Protein AF-A0A3C0GGG8-F1 (afdb_monomer_lite)

Structure (mmCIF, N/CA/C/O backbone):
data_AF-A0A3C0GGG8-F1
#
_entry.id   AF-A0A3C0GGG8-F1
#
loop_
_atom_site.group_PDB
_atom_site.id
_atom_site.type_symbol
_atom_site.label_atom_id
_atom_site.label_alt_id
_atom_site.label_comp_id
_atom_site.label_asym_id
_atom_site.label_entity_id
_atom_site.label_seq_id
_atom_site.pdbx_PDB_ins_code
_atom_site.Cartn_x
_atom_site.Cartn_y
_atom_site.Cartn_z
_atom_site.occupancy
_atom_site.B_iso_or_equiv
_atom_site.auth_seq_id
_atom_site.auth_comp_id
_atom_site.auth_asym_id
_atom_site.auth_atom_id
_atom_site.pdbx_PDB_model_num
ATOM 1 N N . MET A 1 1 ? 4.022 -6.766 25.692 1.00 46.66 1 MET A N 1
ATOM 2 C CA . MET A 1 1 ? 4.851 -6.344 24.546 1.00 46.66 1 MET A CA 1
ATOM 3 C C . MET A 1 1 ? 4.239 -6.991 23.323 1.00 46.66 1 MET A C 1
ATOM 5 O O . MET A 1 1 ? 4.056 -8.192 23.379 1.00 46.66 1 MET A O 1
ATOM 9 N N . GLY A 1 2 ? 3.816 -6.228 22.315 1.00 64.88 2 GLY A N 1
ATOM 10 C CA . GLY A 1 2 ? 3.336 -6.818 21.064 1.00 64.88 2 GLY A CA 1
ATOM 11 C C . GLY A 1 2 ? 4.527 -7.059 20.149 1.00 64.88 2 GLY A C 1
ATOM 12 O O . GLY A 1 2 ? 5.113 -6.093 19.668 1.00 64.88 2 GLY A O 1
ATOM 13 N N . GLU A 1 3 ? 4.935 -8.311 19.977 1.00 77.31 3 GLU A N 1
ATOM 14 C CA . GLU A 1 3 ? 5.948 -8.678 18.994 1.00 77.31 3 GLU A CA 1
ATOM 15 C C . GLU A 1 3 ? 5.428 -8.506 17.560 1.00 77.31 3 GLU A C 1
ATOM 17 O O . GLU A 1 3 ? 4.368 -9.008 17.189 1.00 77.31 3 GLU A O 1
ATOM 22 N N . S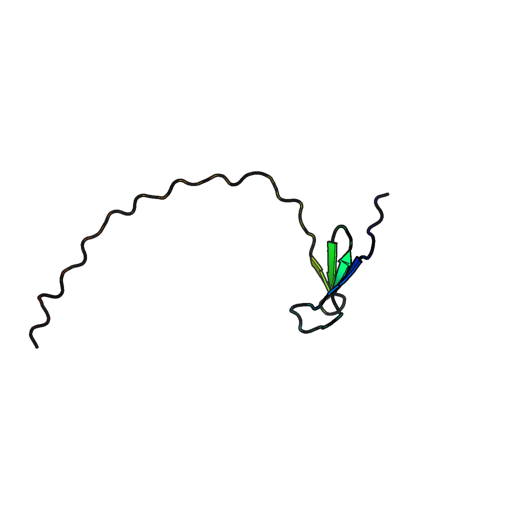ER A 1 4 ? 6.198 -7.799 16.737 1.00 84.00 4 SER A N 1
ATOM 23 C CA . SER A 1 4 ? 5.975 -7.697 15.300 1.00 84.00 4 SER A CA 1
ATOM 24 C C . SER A 1 4 ? 6.609 -8.903 14.612 1.00 84.00 4 SER A C 1
ATOM 26 O O . SER A 1 4 ? 7.823 -9.112 14.667 1.00 84.00 4 SER A O 1
ATOM 28 N N . LYS A 1 5 ? 5.791 -9.755 13.983 1.00 88.69 5 LYS A N 1
ATOM 29 C CA . LYS A 1 5 ? 6.286 -10.980 13.344 1.00 88.69 5 LYS A CA 1
ATOM 30 C C . LYS A 1 5 ? 6.575 -10.724 11.874 1.00 88.69 5 LYS A C 1
ATOM 32 O O . LYS A 1 5 ? 5.714 -10.245 11.141 1.00 88.69 5 LYS A O 1
ATOM 37 N N . PHE A 1 6 ? 7.775 -11.093 11.438 1.00 91.44 6 PHE A N 1
ATOM 38 C CA . PHE A 1 6 ? 8.126 -11.096 10.023 1.00 91.44 6 PHE A CA 1
ATOM 39 C C . PHE A 1 6 ? 7.295 -12.142 9.268 1.00 91.44 6 PHE A C 1
ATOM 41 O O . PHE A 1 6 ? 7.201 -13.297 9.692 1.00 91.44 6 PHE A O 1
ATOM 48 N N . ILE A 1 7 ? 6.692 -11.730 8.154 1.00 91.56 7 ILE A N 1
ATOM 49 C CA . ILE A 1 7 ? 5.828 -12.570 7.323 1.00 91.56 7 ILE A CA 1
ATOM 50 C C . ILE A 1 7 ? 6.567 -13.000 6.056 1.00 91.56 7 ILE A C 1
ATOM 52 O O . ILE A 1 7 ? 6.616 -14.194 5.763 1.00 91.56 7 ILE A O 1
ATOM 56 N N . ARG A 1 8 ? 7.077 -12.041 5.270 1.00 92.06 8 ARG A N 1
ATOM 57 C CA . ARG A 1 8 ? 7.720 -12.290 3.967 1.00 92.06 8 ARG A CA 1
ATOM 58 C C . ARG A 1 8 ? 8.457 -11.059 3.433 1.00 92.06 8 ARG A C 1
ATOM 60 O O . ARG A 1 8 ? 8.215 -9.945 3.897 1.00 92.06 8 ARG A O 1
ATOM 67 N N . HIS A 1 9 ? 9.304 -11.273 2.426 1.00 92.31 9 HIS A N 1
ATOM 68 C CA . HIS A 1 9 ? 9.830 -10.204 1.578 1.00 92.31 9 HIS A CA 1
ATOM 69 C C . HIS A 1 9 ? 8.904 -9.952 0.384 1.00 92.31 9 HIS A C 1
ATOM 71 O O . HIS A 1 9 ? 8.231 -10.866 -0.094 1.00 92.31 9 HIS A O 1
ATOM 77 N N . GLU A 1 10 ? 8.866 -8.708 -0.078 1.00 89.69 10 GLU A N 1
ATOM 78 C CA . GLU A 1 10 ? 8.120 -8.266 -1.249 1.00 89.69 10 GLU A CA 1
ATOM 79 C C . GLU A 1 10 ? 8.966 -7.283 -2.075 1.00 89.69 10 GLU A C 1
ATOM 81 O O . GLU A 1 10 ? 9.853 -6.614 -1.531 1.00 89.69 10 GLU A O 1
ATOM 86 N N . PRO A 1 11 ? 8.674 -7.137 -3.375 1.00 91.00 11 PRO A N 1
ATOM 87 C CA . PRO A 1 11 ? 9.285 -6.096 -4.185 1.00 91.00 11 PRO A CA 1
ATOM 88 C C . PRO A 1 11 ? 8.822 -4.704 -3.744 1.00 91.00 11 PRO A C 1
ATOM 90 O O . PRO A 1 11 ? 7.684 -4.495 -3.310 1.00 91.00 11 PRO A O 1
ATOM 93 N N . CYS A 1 12 ? 9.723 -3.733 -3.861 1.00 86.81 12 CYS A N 1
ATOM 94 C CA . CYS A 1 12 ? 9.480 -2.333 -3.545 1.00 86.81 12 CYS A CA 1
ATOM 95 C C . CYS A 1 12 ? 9.545 -1.466 -4.805 1.00 86.81 12 CYS A C 1
ATOM 97 O O . CYS A 1 12 ? 10.372 -1.690 -5.687 1.00 86.81 12 CYS A O 1
ATOM 99 N N . GLU A 1 13 ? 8.734 -0.410 -4.843 1.00 83.50 13 GLU A N 1
ATOM 100 C CA . GLU A 1 13 ? 8.681 0.550 -5.956 1.00 83.50 13 GLU A CA 1
ATOM 101 C C . GLU A 1 13 ? 9.981 1.349 -6.145 1.00 83.50 13 GLU A C 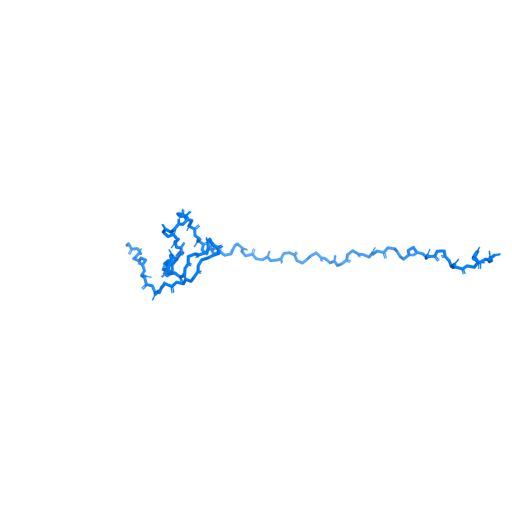1
ATOM 103 O O . GLU A 1 13 ? 10.165 1.985 -7.176 1.00 83.50 13 GLU A O 1
ATOM 108 N N . CYS A 1 14 ? 10.928 1.274 -5.203 1.00 84.31 14 CYS A N 1
ATOM 109 C CA . CYS A 1 14 ? 12.279 1.809 -5.390 1.00 84.31 14 CYS A CA 1
ATOM 110 C C . CYS A 1 14 ? 13.146 0.987 -6.367 1.00 84.31 14 CYS A C 1
ATOM 112 O O . CYS A 1 14 ? 14.290 1.358 -6.614 1.00 84.31 14 CYS A O 1
ATOM 114 N N . GLY A 1 15 ? 12.627 -0.123 -6.907 1.00 85.75 15 GLY A N 1
ATOM 115 C CA . GLY A 1 15 ? 13.333 -1.003 -7.844 1.00 85.75 15 GLY A CA 1
ATOM 116 C C . GLY A 1 15 ? 14.060 -2.174 -7.180 1.00 85.75 15 GLY A C 1
ATOM 117 O O . GLY A 1 15 ? 14.779 -2.911 -7.848 1.00 85.75 15 GLY A O 1
ATOM 118 N N . SER A 1 16 ? 13.880 -2.367 -5.871 1.00 84.38 16 SER A N 1
ATOM 119 C CA . SER A 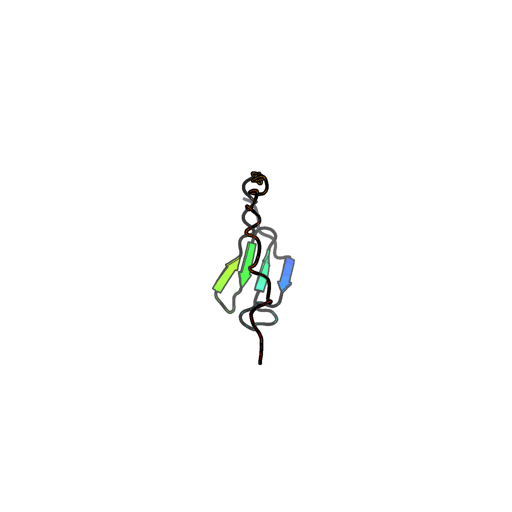1 16 ? 14.427 -3.524 -5.162 1.00 84.38 16 SER A CA 1
ATOM 120 C C . SER A 1 16 ? 13.448 -4.699 -5.209 1.00 84.38 16 SER A C 1
ATOM 122 O O . SER A 1 16 ? 12.298 -4.551 -4.797 1.00 84.38 16 SER A O 1
ATOM 124 N N . SER A 1 17 ? 13.904 -5.865 -5.677 1.00 87.00 17 SER A N 1
ATOM 125 C CA . SER A 1 17 ? 13.078 -7.079 -5.792 1.00 87.00 17 SER A CA 1
ATOM 126 C C . SER A 1 17 ? 12.718 -7.710 -4.443 1.00 87.00 17 SER A C 1
ATOM 128 O O . SER A 1 17 ? 11.606 -8.201 -4.284 1.00 87.00 17 SER A O 1
ATOM 130 N N . ASP A 1 18 ? 13.626 -7.648 -3.464 1.00 87.50 18 ASP A N 1
ATOM 131 C CA . ASP A 1 18 ? 13.476 -8.297 -2.147 1.00 87.50 18 ASP A CA 1
ATOM 132 C C . ASP A 1 18 ? 13.756 -7.337 -0.977 1.00 87.50 18 ASP A C 1
ATOM 134 O O . ASP A 1 18 ? 13.889 -7.744 0.175 1.00 87.50 18 ASP A O 1
ATOM 138 N N . GLY A 1 19 ? 13.864 -6.035 -1.252 1.00 88.81 19 GLY A N 1
ATOM 139 C CA . GLY A 1 19 ? 14.246 -5.038 -0.251 1.00 88.81 19 GLY A CA 1
ATOM 140 C C . GLY A 1 19 ? 13.165 -4.713 0.779 1.00 88.81 19 GLY A C 1
ATOM 141 O O . GLY A 1 19 ? 13.491 -4.111 1.805 1.00 88.81 19 GLY A O 1
ATOM 142 N N . ARG A 1 20 ? 11.893 -5.072 0.539 1.00 92.25 20 ARG A N 1
ATOM 143 C CA . ARG A 1 20 ? 10.776 -4.776 1.452 1.00 92.25 20 ARG A CA 1
ATOM 144 C C . ARG A 1 20 ? 10.452 -5.973 2.332 1.00 92.25 20 ARG A C 1
ATOM 146 O O . ARG A 1 20 ? 9.974 -6.988 1.847 1.00 92.25 20 ARG A O 1
ATOM 153 N N . ALA A 1 21 ? 10.627 -5.819 3.637 1.00 92.19 21 ALA A N 1
ATOM 154 C CA . ALA A 1 21 ? 10.161 -6.754 4.647 1.00 92.19 21 ALA A CA 1
ATOM 155 C C . ALA A 1 21 ? 8.745 -6.395 5.108 1.00 92.19 21 ALA A C 1
ATOM 157 O O . ALA A 1 21 ? 8.461 -5.250 5.466 1.00 92.19 21 ALA A O 1
ATOM 158 N N . VAL A 1 22 ? 7.855 -7.383 5.113 1.00 90.69 22 VAL A N 1
ATOM 159 C CA . VAL A 1 22 ? 6.484 -7.263 5.614 1.00 90.69 22 VAL A CA 1
ATOM 160 C C . VAL A 1 22 ? 6.396 -7.902 6.988 1.00 90.69 22 VAL A C 1
ATOM 162 O O . VAL A 1 22 ? 6.670 -9.094 7.141 1.00 90.69 22 VAL A O 1
ATOM 165 N N . TYR A 1 23 ? 5.974 -7.114 7.970 1.00 91.12 23 TYR A N 1
ATOM 166 C CA . TYR A 1 23 ? 5.620 -7.566 9.308 1.00 91.12 23 TYR A CA 1
ATOM 167 C C . TYR A 1 23 ? 4.099 -7.542 9.480 1.00 91.12 23 TYR A C 1
ATOM 169 O O . TYR A 1 23 ? 3.360 -7.060 8.622 1.00 91.12 23 TYR A O 1
ATOM 177 N N . THR A 1 24 ? 3.626 -8.072 10.600 1.00 88.25 24 THR A N 1
ATOM 178 C CA . THR A 1 24 ? 2.206 -8.093 10.985 1.00 88.25 24 THR A CA 1
ATOM 179 C C . THR A 1 24 ? 1.553 -6.717 11.111 1.00 88.25 24 THR A C 1
ATOM 181 O O . THR A 1 24 ? 0.341 -6.602 10.982 1.00 88.25 24 THR A O 1
ATOM 184 N N . ASP A 1 25 ? 2.347 -5.691 11.380 1.00 85.81 25 ASP A N 1
ATOM 185 C CA . ASP A 1 25 ? 1.901 -4.364 11.812 1.00 85.81 25 ASP A CA 1
ATOM 186 C C . ASP A 1 25 ? 2.492 -3.232 10.962 1.00 85.81 25 ASP A C 1
ATOM 188 O O . ASP A 1 25 ? 1.931 -2.139 10.887 1.00 85.81 25 ASP A O 1
ATOM 192 N N . HIS A 1 26 ? 3.614 -3.477 10.288 1.00 87.50 26 HIS A N 1
ATOM 193 C CA . HIS A 1 26 ? 4.215 -2.514 9.374 1.00 87.50 26 HIS A CA 1
ATOM 194 C C . HIS A 1 26 ? 5.033 -3.216 8.295 1.00 87.50 26 HIS A C 1
ATOM 196 O O . HIS A 1 26 ? 5.409 -4.379 8.412 1.00 87.50 26 HIS A O 1
ATOM 202 N N . LYS A 1 27 ? 5.340 -2.492 7.227 1.00 91.38 27 LYS A N 1
ATOM 203 C CA . LYS A 1 27 ? 6.275 -2.928 6.191 1.00 91.38 27 LYS A CA 1
ATOM 204 C C . LYS A 1 27 ? 7.445 -1.962 6.191 1.00 91.38 27 LYS A C 1
ATOM 206 O O . LYS A 1 27 ? 7.259 -0.757 6.347 1.00 91.38 27 LYS A O 1
ATOM 211 N N . PHE A 1 28 ? 8.651 -2.472 6.027 1.00 90.44 28 PHE A N 1
ATOM 212 C CA . PHE A 1 28 ? 9.856 -1.659 6.001 1.00 90.44 28 PHE A CA 1
ATOM 213 C C . PHE A 1 28 ? 10.720 -2.058 4.817 1.00 90.44 28 PHE A C 1
ATOM 215 O O . PHE A 1 28 ? 10.978 -3.240 4.608 1.00 90.44 28 PHE A O 1
ATOM 222 N N . CYS A 1 29 ? 11.156 -1.082 4.028 1.00 92.50 29 CYS A N 1
ATOM 223 C CA . CYS A 1 29 ? 12.092 -1.324 2.942 1.00 92.50 29 CYS A CA 1
ATOM 224 C C . CYS A 1 29 ? 13.506 -0.936 3.364 1.00 92.50 29 CYS A C 1
ATOM 226 O O . CYS A 1 29 ? 13.765 0.237 3.614 1.00 92.50 29 CYS A O 1
ATOM 228 N N . PHE A 1 30 ? 14.420 -1.906 3.388 1.00 90.12 30 PHE A N 1
ATOM 229 C CA . PHE A 1 30 ? 15.834 -1.706 3.728 1.00 90.12 30 PHE A CA 1
ATOM 230 C C . PHE A 1 30 ? 16.649 -1.082 2.589 1.00 90.12 30 PHE A C 1
ATOM 232 O O . PHE A 1 30 ? 17.774 -0.653 2.808 1.00 90.12 30 PHE A O 1
ATOM 239 N N . ALA A 1 31 ? 16.098 -1.034 1.372 1.00 89.94 31 ALA A N 1
ATOM 240 C CA . ALA A 1 31 ? 16.767 -0.415 0.229 1.00 89.94 31 ALA A CA 1
ATOM 241 C C . ALA A 1 31 ? 16.549 1.106 0.179 1.00 89.94 31 ALA A C 1
ATOM 243 O O . ALA A 1 31 ? 17.477 1.856 -0.100 1.00 89.94 31 ALA A O 1
ATOM 244 N N . CYS A 1 32 ? 15.325 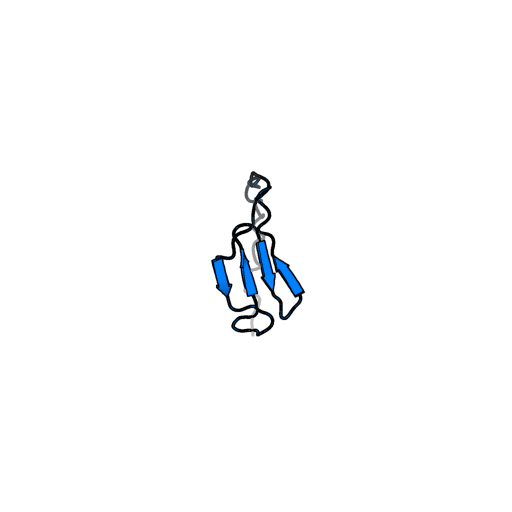1.572 0.454 1.00 91.62 32 CYS A N 1
ATOM 245 C CA . CYS A 1 32 ? 14.976 3.000 0.460 1.00 91.62 32 CYS A CA 1
ATOM 246 C C . CYS A 1 32 ? 14.690 3.553 1.863 1.00 91.62 32 CYS A C 1
ATOM 248 O O . CYS A 1 32 ? 14.190 4.669 1.992 1.00 91.62 32 CYS A O 1
ATOM 250 N N . ASN A 1 33 ? 14.954 2.768 2.910 1.00 90.50 33 ASN A N 1
ATOM 251 C CA . ASN A 1 33 ? 14.709 3.090 4.320 1.00 90.50 33 ASN A CA 1
ATOM 252 C C . ASN A 1 33 ? 13.304 3.660 4.586 1.00 90.50 33 ASN A C 1
ATOM 254 O O . ASN A 1 33 ? 13.117 4.529 5.436 1.00 90.50 33 ASN A O 1
ATOM 258 N N . THR A 1 34 ? 12.308 3.182 3.834 1.00 87.50 34 THR A N 1
ATOM 259 C CA . THR A 1 34 ? 10.933 3.689 3.888 1.00 87.50 34 THR A CA 1
ATOM 260 C C . THR A 1 34 ? 10.066 2.765 4.728 1.00 87.50 34 THR A C 1
ATOM 262 O O . THR A 1 34 ? 10.029 1.550 4.518 1.00 87.50 34 THR A O 1
ATOM 265 N N . LEU A 1 35 ? 9.348 3.360 5.675 1.00 87.50 35 LEU A N 1
ATOM 266 C CA . LEU A 1 35 ? 8.481 2.663 6.608 1.00 87.50 35 LEU A CA 1
ATOM 267 C C . LEU A 1 35 ? 7.013 2.867 6.209 1.00 87.50 35 LEU A C 1
ATOM 269 O O . LEU A 1 35 ? 6.486 3.973 6.275 1.00 87.50 35 LEU A O 1
ATOM 273 N N . PHE A 1 36 ? 6.356 1.784 5.810 1.00 82.81 36 PHE A N 1
ATOM 274 C CA . PHE A 1 36 ? 4.953 1.736 5.419 1.00 82.81 36 PHE A CA 1
ATOM 275 C C . PHE A 1 36 ? 4.148 1.148 6.578 1.00 82.81 36 PHE A C 1
ATOM 277 O O . PHE A 1 36 ? 4.024 -0.068 6.725 1.00 82.81 36 PHE A O 1
ATOM 284 N N . LYS A 1 37 ? 3.626 2.014 7.443 1.00 80.81 37 LYS A N 1
ATOM 285 C CA . LYS A 1 37 ? 2.648 1.605 8.454 1.00 80.81 37 LYS A CA 1
ATOM 286 C C . LYS A 1 37 ? 1.281 1.538 7.793 1.00 80.81 37 LYS A C 1
ATOM 288 O O . LYS A 1 37 ? 0.851 2.504 7.168 1.00 80.81 37 LYS A O 1
ATOM 293 N N . GLU A 1 38 ? 0.604 0.406 7.933 1.00 68.00 38 GLU A N 1
ATOM 294 C CA . GLU A 1 38 ? -0.816 0.331 7.610 1.00 68.00 38 GLU A CA 1
ATOM 295 C C . GLU A 1 38 ? -1.545 1.024 8.762 1.00 68.00 38 GLU A C 1
ATOM 297 O O . GLU A 1 38 ? -1.870 0.412 9.775 1.00 68.00 38 GLU A O 1
ATOM 302 N N . GLU A 1 39 ? -1.687 2.348 8.668 1.00 56.81 39 GLU A N 1
ATOM 303 C CA . GLU A 1 39 ? -2.423 3.122 9.661 1.00 56.81 39 GLU A CA 1
ATOM 304 C C . GLU A 1 39 ? -3.853 2.567 9.703 1.00 56.81 39 GLU A C 1
ATOM 306 O O . GLU A 1 39 ? -4.585 2.592 8.708 1.00 56.81 39 GLU A O 1
ATOM 311 N N . THR A 1 40 ? -4.232 1.976 10.838 1.00 53.66 40 THR A N 1
ATOM 312 C CA . THR A 1 40 ? -5.602 1.542 11.108 1.00 53.66 40 THR A CA 1
ATOM 313 C C . THR A 1 40 ? -6.532 2.713 10.827 1.00 53.66 40 THR A C 1
ATOM 315 O O . THR A 1 40 ? -6.519 3.707 11.549 1.00 53.66 40 THR A O 1
ATOM 318 N N . LYS A 1 41 ? -7.292 2.589 9.734 1.00 51.06 41 LYS A N 1
ATOM 319 C CA . LYS A 1 41 ? -8.176 3.609 9.164 1.00 51.06 41 LYS A CA 1
ATOM 320 C C . LYS A 1 41 ? -8.952 4.354 10.259 1.00 51.06 41 LYS A C 1
ATOM 322 O O . LYS A 1 41 ? -9.716 3.694 10.970 1.00 51.06 41 LYS A O 1
ATOM 327 N N . PRO A 1 42 ? -8.881 5.696 10.361 1.00 46.72 42 PRO A N 1
ATOM 328 C CA . PRO A 1 42 ? -9.933 6.414 11.048 1.00 46.72 42 PRO A CA 1
ATOM 329 C C . PRO A 1 42 ? -11.243 6.195 10.280 1.00 46.72 42 PRO A C 1
ATOM 331 O O . PRO A 1 42 ? -11.374 6.424 9.077 1.00 46.72 42 PRO A O 1
ATOM 334 N N . THR A 1 43 ? -12.187 5.645 11.024 1.00 58.88 43 THR A N 1
ATOM 335 C CA . THR A 1 43 ? -13.573 5.348 10.702 1.00 58.88 43 THR A CA 1
ATOM 336 C C . THR A 1 43 ? -14.286 6.466 9.928 1.00 58.88 43 THR A C 1
ATOM 338 O O . THR A 1 43 ? -14.264 7.626 10.323 1.00 58.88 43 THR A O 1
ATOM 341 N N . ARG A 1 44 ? -15.056 6.025 8.920 1.00 60.97 44 ARG A N 1
ATOM 342 C CA . ARG A 1 44 ? -16.244 6.661 8.317 1.00 60.97 44 ARG A CA 1
ATOM 343 C C . ARG A 1 44 ? -16.012 7.718 7.230 1.00 60.97 44 ARG A C 1
ATOM 345 O O . ARG A 1 44 ? -15.854 8.905 7.477 1.00 60.97 44 ARG A O 1
ATOM 352 N N . GLN A 1 45 ? -16.183 7.246 5.995 1.00 63.38 45 GLN A N 1
ATOM 353 C CA . GLN A 1 45 ? -16.593 8.044 4.842 1.00 63.38 45 GLN A CA 1
ATOM 354 C C . GLN A 1 45 ? -17.834 8.883 5.191 1.00 63.38 45 GLN A C 1
ATOM 356 O O . GLN A 1 45 ? -18.921 8.339 5.401 1.00 63.38 45 GLN A O 1
ATOM 361 N N . THR A 1 46 ? -17.705 10.204 5.226 1.00 63.47 46 THR A N 1
ATOM 362 C CA . THR A 1 46 ? -18.851 11.099 5.059 1.00 63.47 46 THR A CA 1
ATOM 363 C C . THR A 1 46 ? -19.159 11.171 3.569 1.00 63.47 46 THR A C 1
ATOM 365 O O . THR A 1 46 ? -18.446 11.796 2.791 1.00 63.47 46 THR A O 1
ATOM 368 N N . TYR A 1 47 ? -20.209 10.464 3.155 1.00 71.62 47 TYR A N 1
ATOM 369 C CA . TYR A 1 47 ? -20.770 10.579 1.814 1.00 71.62 47 TYR A CA 1
ATOM 370 C C . TYR A 1 47 ? -21.188 12.034 1.567 1.00 71.62 47 TYR A C 1
ATOM 372 O O . TYR A 1 47 ? -22.097 12.542 2.223 1.00 71.62 47 TYR A O 1
ATOM 380 N N . ILE A 1 48 ? -20.512 12.702 0.635 1.00 71.44 48 ILE A N 1
ATOM 381 C CA . ILE A 1 48 ? -20.946 13.995 0.111 1.00 71.44 48 ILE A CA 1
ATOM 382 C C . ILE A 1 48 ? -21.941 13.667 -1.011 1.00 71.44 48 ILE A C 1
ATOM 384 O O . ILE A 1 48 ? -21.555 12.975 -1.959 1.00 71.44 48 ILE A O 1
ATOM 388 N N . PRO A 1 49 ? -23.216 14.089 -0.926 1.00 74.19 49 PRO A N 1
ATOM 389 C CA . PRO A 1 49 ? -24.163 13.863 -2.010 1.00 74.19 49 PRO A CA 1
ATOM 390 C C . PRO A 1 49 ? -23.666 14.554 -3.289 1.00 74.19 49 PRO A C 1
ATOM 392 O O . PRO A 1 49 ? -23.029 15.608 -3.206 1.00 74.19 49 PRO A O 1
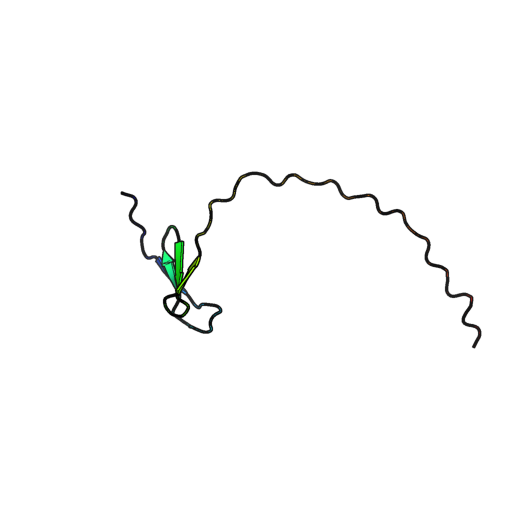ATOM 395 N N . PRO A 1 50 ? -23.939 13.993 -4.478 1.00 73.69 50 PRO A N 1
ATOM 396 C CA . PRO A 1 50 ? -23.447 14.562 -5.721 1.00 73.69 50 PRO A CA 1
ATOM 397 C C . PRO A 1 50 ? -24.012 15.971 -5.917 1.00 73.69 50 PRO A C 1
ATOM 399 O O . PRO A 1 50 ? -25.227 16.190 -5.900 1.00 73.69 50 PRO A O 1
ATOM 402 N N . VAL A 1 51 ? -23.109 16.931 -6.108 1.00 75.62 51 VAL A N 1
ATOM 403 C CA . VAL A 1 51 ? -23.442 18.314 -6.452 1.00 75.62 51 VAL A CA 1
ATOM 404 C C . VAL A 1 51 ? -24.171 18.303 -7.797 1.00 75.62 51 VAL A C 1
ATOM 406 O O . VAL A 1 51 ? -23.652 17.789 -8.787 1.00 75.62 51 VAL A O 1
ATOM 409 N N . ARG A 1 52 ? -25.388 18.860 -7.846 1.00 76.69 52 ARG A N 1
ATOM 410 C CA . ARG A 1 52 ? -26.108 19.053 -9.111 1.00 76.69 52 ARG A CA 1
ATOM 411 C C . ARG A 1 52 ? -25.380 20.119 -9.922 1.00 76.69 52 ARG A C 1
ATOM 413 O O . ARG A 1 52 ? -2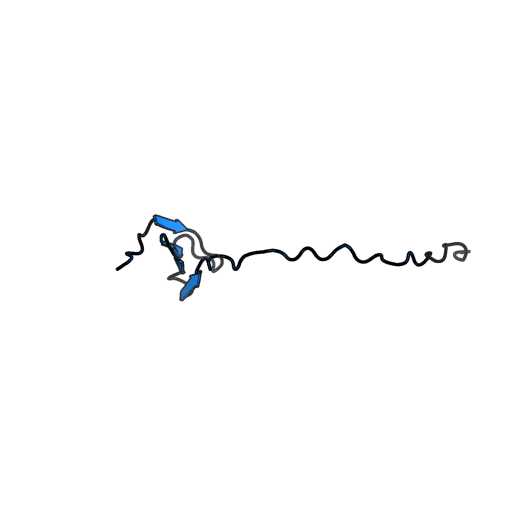5.486 21.304 -9.617 1.00 76.69 52 ARG A O 1
ATOM 420 N N . VAL A 1 53 ? -24.648 19.695 -10.946 1.00 75.81 53 VAL A N 1
ATOM 421 C CA . VAL A 1 53 ? -24.102 20.612 -11.949 1.00 75.81 53 VAL A CA 1
ATOM 422 C C . VAL A 1 53 ? -25.255 21.182 -12.786 1.00 75.81 53 VAL A C 1
ATOM 424 O O . VAL A 1 53 ? -26.084 20.410 -13.277 1.00 75.81 53 VAL A O 1
ATOM 427 N N . PRO A 1 54 ? -25.373 22.512 -12.943 1.00 69.12 54 PRO A N 1
ATOM 428 C CA . PRO A 1 54 ? -26.289 23.070 -13.923 1.00 69.12 54 PRO A CA 1
ATOM 429 C C . PRO A 1 54 ? -25.783 22.704 -15.320 1.00 69.12 54 PRO A C 1
ATOM 431 O O . PRO A 1 54 ? -24.620 22.929 -15.647 1.00 69.12 54 PRO A O 1
ATOM 434 N N . VAL A 1 55 ? -26.662 22.130 -16.141 1.00 69.56 55 VAL A N 1
ATOM 435 C CA . VAL A 1 55 ? -26.385 21.859 -17.554 1.00 69.56 55 VAL A CA 1
ATOM 436 C C . VAL A 1 55 ? -26.318 23.201 -18.278 1.00 69.56 55 VAL A C 1
ATOM 438 O O . VAL A 1 55 ? -27.343 23.788 -18.624 1.00 69.56 55 VAL A O 1
ATOM 441 N N . PHE A 1 56 ? -25.109 23.713 -18.483 1.00 66.19 56 PHE A N 1
ATOM 442 C CA . PHE A 1 56 ? -24.874 24.763 -19.465 1.00 66.19 56 PHE A CA 1
ATOM 443 C C . PHE A 1 56 ? -25.053 24.132 -20.848 1.00 66.19 56 PHE A C 1
ATOM 445 O O . PHE A 1 56 ? -24.317 23.223 -21.227 1.00 66.19 56 PHE A O 1
ATOM 452 N N . LYS A 1 57 ? -26.086 24.574 -21.575 1.00 68.38 57 LYS A N 1
ATOM 453 C CA . LYS A 1 57 ? -26.299 24.198 -22.975 1.00 68.38 57 LYS A CA 1
ATOM 454 C C . LYS A 1 57 ? -25.058 24.605 -23.769 1.00 68.38 57 LYS A C 1
ATOM 456 O O . LYS A 1 57 ? -24.676 25.775 -23.751 1.00 68.38 57 LYS A O 1
ATOM 461 N N . THR A 1 58 ? -24.427 23.637 -24.423 1.00 68.00 58 THR A N 1
ATOM 462 C CA . THR A 1 58 ? -23.385 23.886 -25.418 1.00 68.00 58 THR A CA 1
ATOM 463 C C . THR A 1 58 ? -23.993 24.723 -26.537 1.00 68.00 58 THR A C 1
ATOM 465 O O . THR A 1 58 ? -25.095 24.420 -26.983 1.00 68.00 58 THR A O 1
ATOM 468 N N . TRP A 1 59 ? -23.319 25.797 -26.950 1.00 65.81 59 TRP A N 1
ATOM 469 C CA . TRP A 1 59 ? -23.670 26.480 -28.193 1.00 65.81 59 TRP A CA 1
ATOM 470 C C . TRP A 1 59 ? -23.497 25.480 -29.338 1.00 65.81 59 TRP A C 1
ATOM 472 O O . TRP A 1 59 ? -22.402 24.950 -29.522 1.00 65.81 59 TRP A O 1
ATOM 482 N N . ASP A 1 60 ? -24.596 25.178 -30.024 1.00 60.44 60 ASP A N 1
ATOM 483 C CA . ASP A 1 60 ? -24.630 24.309 -31.191 1.00 60.44 60 ASP A CA 1
ATOM 484 C C . ASP A 1 60 ? -23.762 24.869 -32.329 1.00 60.44 60 ASP A C 1
ATOM 486 O O . ASP A 1 60 ? -23.712 26.075 -32.589 1.00 60.44 60 ASP A O 1
ATOM 490 N N . ASP A 1 61 ? -23.081 23.938 -32.989 1.00 58.69 61 ASP A N 1
ATOM 491 C CA . ASP A 1 61 ? -22.181 24.069 -34.133 1.00 58.69 61 ASP A CA 1
ATOM 492 C C . ASP A 1 61 ? -22.951 24.452 -35.418 1.00 58.69 61 ASP A C 1
ATOM 494 O O . ASP A 1 61 ? -22.942 23.722 -36.398 1.00 58.69 61 ASP A O 1
ATOM 498 N N . ASP A 1 62 ? -23.681 25.575 -35.423 1.00 59.84 62 ASP A N 1
ATOM 499 C CA . ASP A 1 62 ? -24.396 26.068 -36.625 1.00 59.84 62 ASP A CA 1
ATOM 500 C C . ASP A 1 62 ? -23.668 27.245 -37.312 1.00 59.84 62 ASP A C 1
ATOM 502 O O . ASP A 1 62 ? -24.136 27.812 -38.297 1.00 59.84 62 ASP A O 1
ATOM 506 N N . THR A 1 63 ? -22.483 27.628 -36.823 1.00 62.94 63 THR A N 1
ATOM 507 C CA . THR A 1 63 ? -21.674 28.718 -37.402 1.00 62.94 63 THR A CA 1
ATOM 508 C C . THR A 1 63 ? -20.468 28.266 -38.223 1.00 62.94 63 THR A C 1
ATOM 510 O O . THR A 1 63 ? -19.782 29.127 -38.775 1.00 62.94 63 THR A O 1
ATOM 513 N N . TYR A 1 64 ? -20.234 26.963 -38.423 1.00 61.12 64 TYR A N 1
ATOM 514 C CA . TYR A 1 64 ? -19.241 26.495 -39.400 1.00 61.12 64 TYR A CA 1
ATOM 515 C C . TYR A 1 64 ? -19.841 26.427 -40.815 1.00 61.12 64 TYR A C 1
ATOM 517 O O . TYR A 1 64 ? -20.031 25.365 -41.407 1.00 61.12 64 TYR A O 1
ATOM 525 N N . ARG A 1 65 ? -20.148 27.601 -41.382 1.00 57.59 65 ARG A N 1
ATOM 526 C CA . ARG A 1 65 ? -20.148 27.767 -42.841 1.00 57.59 65 ARG A CA 1
ATOM 527 C C . ARG A 1 65 ? -18.694 27.957 -43.264 1.00 57.59 65 ARG A C 1
ATOM 529 O O . ARG A 1 65 ? -18.049 28.892 -42.794 1.00 57.59 65 ARG A O 1
ATOM 536 N N . GLY A 1 66 ? -18.219 27.014 -44.079 1.00 55.59 66 GLY A N 1
ATOM 537 C CA . GLY A 1 66 ? -16.889 27.014 -44.692 1.00 55.59 66 GLY A CA 1
ATOM 538 C C . GLY A 1 66 ? -16.587 28.219 -45.570 1.00 55.59 66 GLY A C 1
ATOM 539 O O . GLY A 1 66 ? -17.506 29.024 -45.847 1.00 55.59 66 GLY A O 1
#

Foldseek 3Di:
DDDWAWDAFADDPVGRGRQWIDTPAWIAGNVVRDIGGPPPDDDDDPDDPDDDDPDDDDDDPPPPPD

pLDDT: mean 76.76, std 13.66, range [46.66, 92.5]

Sequence (66 aa):
MGESKFIRHEPCECGSSDGRAVYTDHKFCFACNTLFKEETKPTRQTYIPPVRVPVFKTWDDDTYRG

Secondary structure (DSSP, 8-state):
-----EEEEE--TTS-SS-EEEESSEEEETTTTEEEE-----S----PPPP-----PPPPS-----

Radius of gyration: 25.24 Å; chains: 1; bounding box: 43×41×69 Å